Protein AF-A0A6N8ZBB5-F1 (afdb_monomer_lite)

Radius of gyration: 21.35 Å; chains: 1; bounding box: 37×51×63 Å

Secondary structure (DSSP, 8-state):
----------------------------------TT----HHHHHHHHHHT--HHHHHHHHHHHHHHHHHHHHHHHHSTTTEEEEEEE-SSS-EEEEEESS-HHHHHHHHHTTSTTTTTEEEEE-SS-HHHHHHHHHHHHHHHTTSSEEEEEEEETTTTEEEEEEEEE---

Foldseek 3Di:
DDDDDPPDDDDDDDDDDDDDDDDDDPPPVDDDDPVPDDQDPQLVVQCVVLVHDSSVSVVLVVVQVVLVVLQVCCCVPVQFFWLGWDFDSPPHTAIETETQDPFVVVSCVVPVVHPRNPRYDYHYAVGGNNVQVVVLVVVCVVCVPPQWDWDWDQDSVNSHIGTDDTDRPDD

pLDDT: mean 79.97, std 22.95, range [27.08, 98.56]

Sequence (171 aa):
MIRKNWMTIIGLLMLALLAVGMVALSSDSGATSDPGEEVTEDDRSYAADYGVSVAEAQRRLKLQDDAGDLSASLAADEAATFGGLWVQHEPDFRVVARFTEDGEATVRPHIEDGPLADIVEARTATVALSTLETDQRTAMNAVSGLDTRSESGINVFENRVERDGFLRLDK

Structure (mmCIF, N/CA/C/O backbone):
data_AF-A0A6N8ZBB5-F1
#
_entry.id   AF-A0A6N8ZBB5-F1
#
loop_
_atom_site.group_PDB
_atom_site.id
_atom_site.type_symbol
_atom_site.label_atom_id
_atom_site.label_alt_id
_atom_site.label_comp_id
_atom_site.label_asym_id
_atom_site.label_entity_id
_atom_site.label_seq_id
_atom_site.pdbx_PDB_ins_code
_atom_site.Cartn_x
_atom_site.Cartn_y
_atom_site.Cartn_z
_atom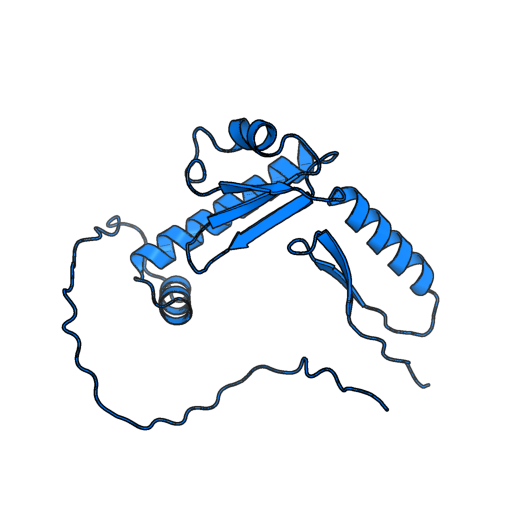_site.occupancy
_atom_site.B_iso_or_equiv
_atom_site.auth_seq_id
_atom_site.auth_comp_id
_atom_site.auth_asym_id
_atom_site.auth_atom_id
_atom_site.pdbx_PDB_model_num
ATOM 1 N N . MET A 1 1 ? -13.414 -36.274 11.376 1.00 35.44 1 MET A N 1
ATOM 2 C CA . MET A 1 1 ? -13.165 -36.548 9.945 1.00 35.44 1 MET A CA 1
ATOM 3 C C . MET A 1 1 ? -12.554 -35.281 9.364 1.00 35.44 1 MET A C 1
ATOM 5 O O . MET A 1 1 ? -13.264 -34.331 9.073 1.00 35.44 1 MET A O 1
ATOM 9 N N . ILE A 1 2 ? -11.225 -35.199 9.433 1.00 33.12 2 ILE A N 1
ATOM 10 C CA . ILE A 1 2 ? -10.446 -33.957 9.350 1.00 33.12 2 ILE A CA 1
ATOM 11 C C . ILE A 1 2 ? -9.974 -33.792 7.905 1.00 33.12 2 ILE A C 1
ATOM 13 O O . ILE A 1 2 ? -9.210 -34.620 7.411 1.00 33.12 2 ILE A O 1
ATOM 17 N N . ARG A 1 3 ? -10.456 -32.746 7.226 1.00 34.69 3 ARG A N 1
ATOM 18 C CA . ARG A 1 3 ? -9.882 -32.280 5.961 1.00 34.69 3 ARG A CA 1
ATOM 19 C C . ARG A 1 3 ? -8.586 -31.545 6.289 1.00 34.69 3 ARG A C 1
ATOM 21 O O . ARG A 1 3 ? -8.576 -30.609 7.079 1.00 34.69 3 ARG A O 1
ATOM 28 N N . LYS A 1 4 ? -7.496 -32.079 5.750 1.00 41.69 4 LYS A N 1
ATOM 29 C CA . LYS A 1 4 ? -6.113 -31.706 6.021 1.00 41.69 4 LYS A CA 1
ATOM 30 C C . LYS A 1 4 ? -5.738 -30.566 5.070 1.00 41.69 4 LYS A C 1
ATOM 32 O O . LYS A 1 4 ? -5.695 -30.788 3.864 1.00 41.69 4 LYS A O 1
ATOM 37 N N . ASN A 1 5 ? -5.514 -29.371 5.619 1.00 35.41 5 ASN A N 1
ATOM 38 C CA . ASN A 1 5 ? -4.834 -28.272 4.935 1.00 35.41 5 ASN A CA 1
ATOM 39 C C . ASN A 1 5 ? -3.471 -28.760 4.439 1.00 35.41 5 ASN A C 1
ATOM 41 O O . ASN A 1 5 ? -2.682 -29.284 5.228 1.00 35.41 5 ASN A O 1
ATOM 45 N N . TRP A 1 6 ? -3.189 -28.541 3.160 1.00 31.27 6 TRP A N 1
ATOM 46 C CA . TRP A 1 6 ? -1.844 -28.583 2.602 1.00 31.27 6 TRP A CA 1
ATOM 47 C C . TRP A 1 6 ? -1.447 -27.162 2.232 1.00 31.27 6 TRP A C 1
ATOM 49 O O . TRP A 1 6 ? -1.580 -26.727 1.097 1.00 31.27 6 TRP A O 1
ATOM 59 N N . MET A 1 7 ? -0.980 -26.442 3.245 1.00 32.91 7 MET A N 1
ATOM 60 C CA . MET A 1 7 ? 0.031 -25.416 3.069 1.00 32.91 7 MET A CA 1
ATOM 61 C C . MET A 1 7 ? 1.333 -26.092 3.487 1.00 32.91 7 MET A C 1
ATOM 63 O O . MET A 1 7 ? 1.504 -26.441 4.654 1.00 32.91 7 MET A O 1
ATOM 67 N N . THR A 1 8 ? 2.179 -26.446 2.525 1.00 40.59 8 THR A N 1
ATOM 68 C CA . THR A 1 8 ? 3.576 -26.823 2.765 1.00 40.59 8 THR A CA 1
ATOM 69 C C . THR A 1 8 ? 4.331 -26.817 1.431 1.00 40.59 8 THR A C 1
ATOM 71 O O . THR A 1 8 ? 4.072 -27.642 0.565 1.00 40.59 8 THR A O 1
ATOM 74 N N . ILE A 1 9 ? 5.312 -25.913 1.351 1.00 38.78 9 ILE A N 1
ATOM 75 C CA . ILE A 1 9 ? 6.675 -26.188 0.865 1.00 38.78 9 ILE A CA 1
ATOM 76 C C . ILE A 1 9 ? 6.896 -26.151 -0.661 1.00 38.78 9 ILE A C 1
ATOM 78 O O . ILE A 1 9 ? 6.677 -27.114 -1.383 1.00 38.78 9 ILE A O 1
ATOM 82 N N . ILE A 1 10 ? 7.401 -24.994 -1.107 1.00 43.41 10 ILE A N 1
ATOM 83 C CA . ILE A 1 10 ? 8.705 -24.790 -1.775 1.00 43.41 10 ILE A CA 1
ATOM 84 C C . ILE A 1 10 ? 9.312 -26.022 -2.473 1.00 43.41 10 ILE A C 1
ATOM 86 O O . ILE A 1 10 ? 9.691 -26.990 -1.820 1.00 43.41 10 ILE A O 1
ATOM 90 N N . GLY A 1 11 ? 9.616 -25.873 -3.765 1.00 27.08 11 GLY A N 1
ATOM 91 C CA . GLY A 1 11 ? 10.752 -26.556 -4.390 1.00 27.08 11 GLY A CA 1
ATOM 92 C C . GLY A 1 11 ? 10.406 -27.451 -5.577 1.00 27.08 11 GLY A C 1
ATOM 93 O O . GLY A 1 11 ? 10.005 -28.593 -5.402 1.00 27.08 11 GLY A O 1
ATOM 94 N N . LEU A 1 12 ? 10.664 -26.919 -6.776 1.00 37.25 12 LEU A N 1
ATOM 95 C CA . LEU A 1 12 ? 11.247 -27.611 -7.933 1.00 37.25 12 LEU A CA 1
ATOM 96 C C . LEU A 1 12 ? 10.769 -29.046 -8.242 1.00 37.25 12 LEU A C 1
ATOM 98 O O . LEU A 1 12 ? 11.225 -30.019 -7.644 1.00 37.25 12 LEU A O 1
ATOM 102 N N . LEU A 1 13 ? 10.038 -29.197 -9.350 1.00 33.78 13 LEU A N 1
ATOM 103 C CA . LEU A 1 13 ? 10.176 -30.389 -10.187 1.00 33.78 13 LEU A CA 1
ATOM 104 C C . LEU A 1 13 ? 10.063 -30.020 -11.672 1.00 33.78 13 LEU A C 1
ATOM 106 O O . LEU A 1 13 ? 8.987 -29.712 -12.178 1.00 33.78 13 LEU A O 1
ATOM 110 N N . MET A 1 14 ? 11.196 -30.082 -12.375 1.00 38.31 14 MET A N 1
ATOM 111 C CA . MET A 1 14 ? 11.211 -30.278 -13.822 1.00 38.31 14 MET A CA 1
ATOM 112 C C . MET A 1 14 ? 10.519 -31.603 -14.161 1.00 38.31 14 MET A C 1
ATOM 114 O O . MET A 1 14 ? 10.898 -32.639 -13.616 1.00 38.31 14 MET A O 1
ATOM 118 N N . LEU A 1 15 ? 9.639 -31.602 -15.164 1.00 37.22 15 LEU A N 1
ATOM 119 C CA . LEU A 1 15 ? 9.718 -32.600 -16.232 1.00 37.22 15 LEU A CA 1
ATOM 120 C C . LEU A 1 15 ? 9.060 -32.073 -17.514 1.00 37.22 15 LEU A C 1
ATOM 122 O O . LEU A 1 15 ? 7.879 -31.738 -17.546 1.00 37.22 15 LEU A O 1
ATOM 126 N N . ALA A 1 16 ? 9.867 -32.005 -18.567 1.00 39.94 16 ALA A N 1
ATOM 127 C CA . ALA A 1 16 ? 9.496 -31.638 -19.924 1.00 39.94 16 ALA A CA 1
ATOM 128 C C . ALA A 1 16 ? 8.730 -32.757 -20.649 1.00 39.94 16 ALA A C 1
ATOM 130 O O . ALA A 1 16 ? 9.070 -33.921 -20.468 1.00 39.94 16 ALA A O 1
ATOM 131 N N . LEU A 1 17 ? 7.795 -32.385 -21.535 1.00 35.97 17 LEU A N 1
ATOM 132 C CA . LEU A 1 17 ? 7.482 -33.031 -22.831 1.00 35.97 17 LEU A CA 1
ATOM 133 C C . LEU A 1 17 ? 6.384 -32.192 -23.537 1.00 35.97 17 LEU A C 1
ATOM 135 O O . LEU A 1 17 ? 5.243 -32.165 -23.098 1.00 35.97 17 LEU A O 1
ATOM 139 N N . LEU A 1 18 ? 6.753 -31.283 -24.453 1.00 38.88 18 LEU A N 1
ATOM 140 C CA . LEU A 1 18 ? 6.737 -31.454 -25.924 1.00 38.88 18 LEU A CA 1
ATOM 141 C C . LEU A 1 18 ? 5.338 -31.745 -26.521 1.00 38.88 18 LEU A C 1
ATOM 143 O O . LEU A 1 18 ? 4.906 -32.891 -26.527 1.00 38.88 18 LEU A O 1
ATOM 147 N N . ALA A 1 19 ? 4.687 -30.758 -27.157 1.00 40.31 19 ALA A N 1
ATOM 148 C CA . ALA A 1 19 ? 4.872 -30.437 -28.585 1.00 40.31 19 ALA A CA 1
ATOM 149 C C . ALA A 1 19 ? 3.651 -29.717 -29.231 1.00 40.31 19 ALA A C 1
ATOM 151 O O . ALA A 1 19 ? 2.516 -30.165 -29.134 1.00 40.31 19 ALA A O 1
ATOM 152 N N . VAL A 1 20 ? 3.987 -28.682 -30.014 1.00 46.25 20 VAL A N 1
ATOM 153 C CA . VAL A 1 20 ? 3.307 -28.097 -31.194 1.00 46.25 20 VAL A CA 1
ATOM 154 C C . VAL A 1 20 ? 2.075 -27.200 -31.001 1.00 46.25 20 VAL A C 1
ATOM 156 O O . VAL A 1 20 ? 0.957 -27.645 -30.777 1.00 46.25 20 VAL A O 1
ATOM 159 N N . GLY A 1 21 ? 2.294 -25.916 -31.298 1.00 37.22 21 GLY A N 1
ATOM 160 C CA . GLY A 1 21 ? 1.268 -24.923 -31.608 1.00 37.22 21 GLY A CA 1
ATOM 161 C C . GLY A 1 21 ? 1.907 -23.574 -31.932 1.00 37.22 21 GLY A C 1
ATOM 162 O O . GLY A 1 21 ? 1.816 -22.642 -31.147 1.00 37.22 21 GLY A O 1
ATOM 163 N N . MET A 1 22 ? 2.632 -23.500 -33.050 1.00 51.62 22 MET A N 1
ATOM 164 C CA . MET A 1 22 ? 3.304 -22.295 -33.545 1.00 51.62 22 MET A CA 1
ATOM 165 C C . MET A 1 22 ? 2.267 -21.205 -33.865 1.00 51.62 22 MET A C 1
ATOM 167 O O . MET A 1 22 ? 1.591 -21.278 -34.888 1.00 51.62 22 MET A O 1
ATOM 171 N N . VAL A 1 23 ? 2.152 -20.193 -33.004 1.00 44.94 23 VAL A N 1
ATOM 172 C CA . VAL A 1 23 ? 1.546 -18.901 -33.349 1.00 44.94 23 VAL A CA 1
ATOM 173 C C . VAL A 1 23 ? 2.683 -17.896 -33.444 1.00 44.94 23 VAL A C 1
ATOM 175 O O . VAL A 1 23 ? 3.502 -17.778 -32.537 1.00 44.94 23 VAL A O 1
ATOM 178 N N . ALA A 1 24 ? 2.774 -17.251 -34.603 1.00 41.62 24 ALA A N 1
ATOM 179 C CA . ALA A 1 24 ? 3.805 -16.285 -34.934 1.00 41.62 24 ALA A CA 1
ATOM 180 C C . ALA A 1 24 ? 3.856 -15.167 -33.882 1.00 41.62 24 ALA A C 1
ATOM 182 O O . ALA A 1 24 ? 2.887 -14.429 -33.711 1.00 41.62 24 ALA A O 1
ATOM 183 N N . LEU A 1 25 ? 4.995 -15.039 -33.198 1.00 39.94 25 LEU A N 1
ATOM 184 C CA . LEU A 1 25 ? 5.308 -13.840 -32.436 1.00 39.94 25 LEU A CA 1
ATOM 185 C C . LEU A 1 25 ? 5.566 -12.716 -33.441 1.00 39.94 25 LEU A C 1
ATOM 187 O O . LEU A 1 25 ? 6.591 -12.701 -34.122 1.00 39.94 25 LEU A O 1
ATOM 191 N N . SER A 1 26 ? 4.646 -11.761 -33.507 1.00 44.22 26 SER A N 1
ATOM 192 C CA . SER A 1 26 ? 5.006 -10.401 -33.885 1.00 44.22 26 SER A CA 1
ATOM 193 C C . SER A 1 26 ? 5.861 -9.852 -32.747 1.00 44.22 26 SER A C 1
ATOM 195 O O . SER A 1 26 ? 5.340 -9.434 -31.716 1.00 44.22 26 SER A O 1
ATOM 197 N N . SER A 1 27 ? 7.181 -9.930 -32.896 1.00 41.88 27 SER A N 1
ATOM 198 C CA . SER A 1 27 ? 8.112 -9.190 -32.051 1.00 41.88 27 SER A CA 1
ATOM 199 C C . SER A 1 27 ? 7.938 -7.704 -32.347 1.00 41.88 27 SER A C 1
ATOM 201 O O . SER A 1 27 ? 8.578 -7.168 -33.248 1.00 41.88 27 SER A O 1
ATOM 203 N N . ASP A 1 28 ? 7.055 -7.042 -31.603 1.00 43.69 28 ASP A N 1
ATOM 204 C CA . ASP A 1 28 ? 7.088 -5.588 -31.479 1.00 43.69 28 ASP A CA 1
ATOM 205 C C . ASP A 1 28 ? 8.241 -5.232 -30.532 1.00 43.69 28 ASP A C 1
ATOM 207 O O . ASP A 1 28 ? 8.096 -5.064 -29.322 1.00 43.69 28 ASP A O 1
ATOM 211 N N . SER A 1 29 ? 9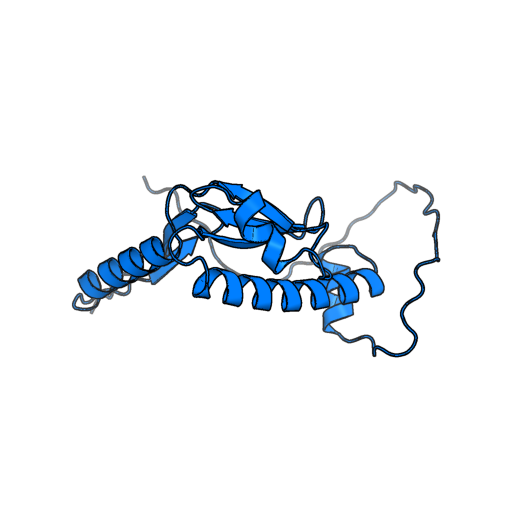.456 -5.263 -31.081 1.00 51.19 29 SER A N 1
ATOM 212 C CA . SER A 1 29 ? 10.662 -4.780 -30.416 1.00 51.19 29 SER A CA 1
ATOM 213 C C . SER A 1 29 ? 10.668 -3.257 -30.480 1.00 51.19 29 SER A C 1
ATOM 215 O O . SER A 1 29 ? 11.271 -2.668 -31.374 1.00 51.19 29 SER A O 1
ATOM 217 N N . GLY A 1 30 ? 9.967 -2.630 -29.537 1.00 45.09 30 GLY A N 1
ATOM 218 C CA . GLY A 1 30 ? 9.803 -1.180 -29.502 1.00 45.09 30 GLY A CA 1
ATOM 219 C C . GLY A 1 30 ? 9.539 -0.593 -28.117 1.00 45.09 30 GLY A C 1
ATOM 220 O O . GLY A 1 30 ? 8.875 0.430 -28.031 1.00 45.09 30 GLY A O 1
ATOM 221 N N . ALA A 1 31 ? 10.040 -1.198 -27.037 1.00 47.50 31 ALA A N 1
ATOM 222 C CA . ALA A 1 31 ? 10.100 -0.531 -25.735 1.00 47.50 31 ALA A CA 1
ATOM 223 C C . ALA A 1 31 ? 11.541 -0.075 -25.495 1.00 47.50 31 ALA A C 1
ATOM 225 O O . ALA A 1 31 ? 12.428 -0.877 -25.208 1.00 47.50 31 ALA A O 1
ATOM 226 N N . THR A 1 32 ? 11.786 1.217 -25.694 1.00 40.22 32 THR A N 1
ATOM 227 C CA . THR A 1 32 ? 13.043 1.880 -25.355 1.00 40.22 32 THR A CA 1
ATOM 228 C C . THR A 1 32 ? 13.238 1.823 -23.843 1.00 40.22 32 THR A C 1
ATOM 230 O O . THR A 1 32 ? 12.621 2.600 -23.117 1.00 40.22 32 THR A O 1
ATOM 233 N N . SER A 1 33 ? 14.072 0.898 -23.370 1.00 51.62 33 SER A N 1
ATOM 234 C CA . SER A 1 33 ? 14.682 0.992 -22.043 1.00 51.62 33 SER A CA 1
ATOM 235 C C . SER A 1 33 ? 15.402 2.337 -21.937 1.00 51.62 33 SER A C 1
ATOM 237 O O . SER A 1 33 ? 16.130 2.716 -22.861 1.00 51.62 33 SER A O 1
ATOM 239 N N . ASP A 1 34 ? 15.185 3.067 -20.845 1.00 52.62 34 ASP A N 1
ATOM 240 C CA . ASP A 1 34 ? 15.974 4.257 -20.539 1.00 52.62 34 ASP A CA 1
ATOM 241 C C . ASP A 1 34 ? 17.464 3.842 -20.487 1.00 52.62 34 ASP A C 1
ATOM 243 O O . ASP A 1 34 ? 17.779 2.879 -19.781 1.00 52.62 34 ASP A O 1
ATOM 247 N N . PRO A 1 35 ? 18.394 4.455 -21.250 1.00 44.25 35 PRO A N 1
ATOM 248 C CA . PRO A 1 35 ? 19.748 3.921 -21.448 1.00 44.25 35 PRO A CA 1
ATOM 249 C C . PRO A 1 35 ? 20.691 4.007 -20.226 1.00 44.25 35 PRO A C 1
ATOM 251 O O . PRO A 1 35 ? 21.906 4.100 -20.411 1.00 44.25 35 PRO A O 1
ATOM 254 N N . GLY A 1 36 ? 20.173 4.008 -18.994 1.00 55.75 36 GLY A N 1
ATOM 255 C CA . GLY A 1 36 ? 20.943 4.252 -17.770 1.00 55.75 36 GLY A CA 1
ATOM 256 C C . GLY A 1 36 ? 20.723 3.282 -16.607 1.00 55.75 36 GLY A C 1
ATOM 257 O O . GLY A 1 36 ? 21.534 3.305 -15.684 1.00 55.75 36 GLY A O 1
ATOM 258 N N . GLU A 1 37 ? 19.691 2.434 -16.624 1.00 67.19 37 GLU A N 1
ATOM 259 C CA . GLU A 1 37 ? 19.403 1.520 -15.507 1.00 67.19 37 GLU A CA 1
ATOM 260 C C . GLU A 1 37 ? 19.991 0.126 -15.773 1.00 67.19 37 GLU A C 1
ATOM 262 O O . GLU A 1 37 ? 19.676 -0.534 -16.768 1.00 67.19 37 GLU A O 1
ATOM 267 N N . GLU A 1 38 ? 20.913 -0.308 -14.910 1.00 87.75 38 GLU A N 1
ATOM 268 C CA . GLU A 1 38 ? 21.566 -1.611 -15.027 1.00 87.75 38 GLU A CA 1
ATOM 269 C C . GLU A 1 38 ? 20.542 -2.729 -14.805 1.00 87.75 38 GLU A C 1
ATOM 271 O O . GLU A 1 38 ? 19.882 -2.778 -13.773 1.00 87.75 38 GLU A O 1
ATOM 276 N N . VAL A 1 39 ? 20.424 -3.645 -15.772 1.00 90.62 39 VAL A N 1
ATOM 277 C CA . VAL A 1 39 ? 19.550 -4.818 -15.645 1.00 90.62 39 VAL A CA 1
ATOM 278 C C . VAL A 1 39 ? 20.074 -5.732 -14.542 1.00 90.62 39 VAL A C 1
ATOM 280 O O . VAL A 1 39 ? 21.129 -6.362 -14.691 1.00 90.62 39 VAL A O 1
ATOM 283 N N . THR A 1 40 ? 19.292 -5.854 -13.479 1.00 94.31 40 THR A N 1
ATOM 284 C CA . THR A 1 40 ? 19.593 -6.678 -12.310 1.00 94.31 40 THR A CA 1
ATOM 285 C C . THR A 1 40 ? 19.122 -8.125 -12.497 1.00 94.31 40 THR A C 1
ATOM 287 O O . THR A 1 40 ? 18.461 -8.479 -13.478 1.00 94.31 40 THR A O 1
ATOM 290 N N . GLU A 1 41 ? 19.491 -9.003 -11.562 1.00 95.38 41 GLU A N 1
ATOM 291 C CA . GLU A 1 41 ? 18.950 -10.368 -11.529 1.00 95.38 41 GLU A CA 1
ATOM 292 C C . GLU A 1 41 ? 17.483 -10.400 -11.074 1.00 95.38 41 GLU A C 1
ATOM 294 O O . GLU A 1 41 ? 16.719 -11.253 -11.534 1.00 95.38 41 GLU A O 1
ATOM 299 N N . ASP A 1 42 ? 17.072 -9.439 -10.245 1.00 93.06 42 ASP A N 1
ATOM 300 C CA . ASP A 1 42 ? 15.687 -9.296 -9.793 1.00 93.06 42 ASP A CA 1
ATOM 301 C C . ASP A 1 42 ? 14.773 -8.946 -10.975 1.00 93.06 42 ASP A C 1
ATOM 303 O O . ASP A 1 42 ? 13.721 -9.564 -11.140 1.00 93.06 42 ASP A O 1
ATOM 307 N N . ASP A 1 43 ? 15.226 -8.067 -11.879 1.00 95.81 43 ASP A N 1
ATOM 308 C CA . ASP A 1 43 ? 14.494 -7.724 -13.106 1.00 95.81 43 ASP A CA 1
ATOM 309 C C . ASP A 1 43 ? 14.238 -8.961 -13.977 1.00 95.81 43 ASP A C 1
ATOM 311 O O . ASP A 1 43 ? 13.140 -9.162 -14.501 1.00 95.81 43 ASP A O 1
ATOM 315 N N . ARG A 1 44 ? 15.258 -9.816 -14.143 1.00 96.56 44 ARG A N 1
ATOM 316 C CA . ARG A 1 44 ? 15.157 -11.038 -14.957 1.00 96.56 44 ARG A CA 1
ATOM 317 C C . ARG A 1 44 ? 14.269 -12.082 -14.301 1.00 96.56 44 ARG A C 1
ATOM 319 O O . ARG A 1 44 ? 13.480 -12.717 -15.000 1.00 96.56 44 ARG A O 1
ATOM 326 N N . SER A 1 45 ? 14.403 -12.252 -12.989 1.00 97.44 45 SER A N 1
ATOM 327 C CA . SER A 1 45 ? 13.601 -13.200 -12.213 1.00 97.44 45 SER A CA 1
ATOM 328 C C . SER A 1 45 ? 12.129 -12.809 -12.267 1.00 97.44 45 SER A C 1
ATOM 330 O O . SER A 1 45 ? 11.291 -13.614 -12.660 1.00 97.44 45 SER A O 1
ATOM 332 N N . TYR A 1 46 ? 11.827 -11.535 -12.020 1.00 96.06 46 TYR A N 1
ATOM 333 C CA . TYR A 1 46 ? 10.473 -11.006 -12.114 1.00 96.06 46 TYR A CA 1
ATOM 334 C C . TYR A 1 46 ? 9.897 -11.147 -13.530 1.00 96.06 46 TYR A C 1
ATOM 336 O O . TYR A 1 46 ? 8.756 -11.580 -13.706 1.00 96.06 46 TYR A O 1
ATOM 344 N N . ALA A 1 47 ? 10.681 -10.804 -14.558 1.00 97.44 47 ALA A N 1
ATOM 345 C CA . ALA A 1 47 ? 10.273 -10.960 -15.952 1.00 97.44 47 ALA A CA 1
ATOM 346 C C . ALA A 1 47 ? 9.910 -12.414 -16.286 1.00 97.44 47 ALA A C 1
ATOM 348 O O . ALA A 1 47 ? 8.906 -12.660 -16.955 1.00 97.44 47 ALA A O 1
ATOM 349 N N . ALA A 1 48 ? 10.701 -13.373 -15.798 1.00 97.25 48 ALA A N 1
ATOM 350 C CA . ALA A 1 48 ? 10.448 -14.794 -15.988 1.00 97.25 48 ALA A CA 1
ATOM 351 C C . ALA A 1 48 ? 9.200 -15.271 -15.228 1.00 97.25 48 ALA A C 1
ATOM 353 O O . ALA A 1 48 ? 8.377 -15.972 -15.816 1.00 97.25 48 ALA A O 1
ATOM 354 N N . ASP A 1 49 ? 9.041 -14.863 -13.967 1.00 96.56 49 ASP A N 1
ATOM 355 C CA . ASP A 1 49 ? 7.934 -15.287 -13.102 1.00 96.56 49 ASP A CA 1
ATOM 356 C C . ASP A 1 49 ? 6.572 -14.816 -13.629 1.00 96.56 49 ASP A C 1
ATOM 358 O O . ASP A 1 49 ? 5.605 -15.577 -13.614 1.00 96.56 49 ASP A O 1
ATOM 362 N N . TYR A 1 50 ? 6.505 -13.585 -14.144 1.00 95.12 50 TYR A N 1
ATOM 363 C CA . TYR A 1 50 ? 5.265 -12.975 -14.639 1.00 95.12 50 TYR A CA 1
ATOM 364 C C . TYR A 1 50 ? 5.135 -12.976 -16.168 1.00 95.12 50 TYR A C 1
ATOM 366 O O . TYR A 1 50 ? 4.170 -12.431 -16.706 1.00 95.12 50 TYR A O 1
ATOM 374 N N . GLY A 1 51 ? 6.097 -13.560 -16.890 1.00 95.81 51 GLY A N 1
ATOM 375 C CA . GLY A 1 51 ? 6.073 -13.641 -18.352 1.00 95.81 51 GLY A CA 1
ATOM 376 C C . GLY A 1 51 ? 6.073 -12.279 -19.060 1.00 95.81 51 GLY A C 1
ATOM 377 O O . GLY A 1 51 ? 5.460 -12.140 -20.120 1.00 95.81 51 GLY A O 1
ATOM 378 N N . VAL A 1 52 ? 6.738 -11.273 -18.485 1.00 96.38 52 VAL A N 1
ATOM 379 C CA . VAL A 1 52 ? 6.838 -9.907 -19.033 1.00 96.38 52 VAL A CA 1
ATOM 380 C C . VAL A 1 52 ? 8.236 -9.619 -19.588 1.00 96.38 52 VAL A C 1
ATOM 382 O O . VAL A 1 52 ? 9.163 -10.410 -19.436 1.00 96.38 52 VAL A O 1
ATOM 385 N N . SER A 1 53 ? 8.414 -8.485 -20.268 1.00 96.81 53 SER A N 1
ATOM 386 C CA . SER A 1 53 ? 9.751 -8.046 -20.684 1.00 96.81 53 SER A CA 1
ATOM 387 C C . SER A 1 53 ? 10.565 -7.552 -19.480 1.00 96.81 53 SER A C 1
ATOM 389 O O . SER A 1 53 ? 10.002 -7.090 -18.493 1.00 96.81 53 SER A O 1
ATOM 391 N N . VAL A 1 54 ? 11.899 -7.583 -19.576 1.00 96.50 54 VAL A N 1
ATOM 392 C CA . VAL A 1 54 ? 12.795 -7.030 -18.537 1.00 96.50 54 VAL A CA 1
ATOM 393 C C . VAL A 1 54 ? 12.517 -5.543 -18.282 1.00 96.50 54 VAL A C 1
ATOM 395 O O . VAL A 1 54 ? 12.503 -5.110 -17.138 1.00 96.50 54 VAL A O 1
ATOM 398 N N . ALA A 1 55 ? 12.224 -4.769 -19.332 1.00 95.50 55 ALA A N 1
ATOM 399 C CA . ALA A 1 55 ? 11.866 -3.358 -19.189 1.00 95.50 55 ALA A CA 1
ATOM 400 C C . ALA A 1 55 ? 10.541 -3.166 -18.424 1.00 95.50 55 ALA A C 1
ATOM 402 O O . ALA A 1 55 ? 10.421 -2.263 -17.600 1.00 95.50 55 ALA A O 1
ATOM 403 N N . GLU A 1 56 ? 9.545 -4.027 -18.662 1.00 96.00 56 GLU A N 1
ATOM 404 C CA . GLU A 1 56 ? 8.292 -3.995 -17.901 1.00 96.00 56 GLU A CA 1
ATOM 405 C C . GLU A 1 56 ? 8.495 -4.471 -16.457 1.00 96.00 56 GLU A C 1
ATOM 407 O O . GLU A 1 56 ? 7.864 -3.937 -15.548 1.00 96.00 56 GLU A O 1
ATOM 412 N N . ALA A 1 57 ? 9.396 -5.427 -16.221 1.00 96.50 57 ALA A N 1
ATOM 413 C CA . ALA A 1 57 ? 9.782 -5.830 -14.874 1.00 96.50 57 ALA A CA 1
ATOM 414 C C . ALA A 1 57 ? 10.392 -4.658 -14.092 1.00 96.50 57 ALA A C 1
ATOM 416 O O . ALA A 1 57 ? 9.892 -4.344 -13.015 1.00 96.50 57 ALA A O 1
ATOM 417 N N . GLN A 1 58 ? 11.368 -3.946 -14.667 1.00 95.81 58 GLN A N 1
ATOM 418 C CA . GLN A 1 58 ? 11.958 -2.739 -14.067 1.00 95.81 58 GLN A CA 1
ATOM 419 C C . GLN A 1 58 ? 10.889 -1.693 -13.734 1.00 95.81 58 GLN A C 1
ATOM 421 O O . GLN A 1 58 ? 10.801 -1.214 -12.602 1.00 95.81 58 GLN A O 1
ATOM 426 N N . ARG A 1 59 ? 9.999 -1.402 -14.694 1.00 95.81 59 ARG A N 1
ATOM 427 C CA . ARG A 1 59 ? 8.874 -0.484 -14.481 1.00 95.81 59 ARG A CA 1
ATOM 428 C C . ARG A 1 59 ? 7.995 -0.927 -13.307 1.00 95.81 59 ARG A C 1
ATOM 430 O O . ARG A 1 59 ? 7.674 -0.112 -12.447 1.00 95.81 59 ARG A O 1
ATOM 437 N N . ARG A 1 60 ? 7.581 -2.196 -13.261 1.00 97.00 60 ARG A N 1
ATOM 438 C CA . ARG A 1 60 ? 6.704 -2.729 -12.203 1.00 97.00 60 ARG A CA 1
ATOM 439 C C . ARG A 1 60 ? 7.387 -2.817 -10.844 1.00 97.00 60 ARG A C 1
ATOM 441 O O . ARG A 1 60 ? 6.697 -2.705 -9.836 1.00 97.00 60 ARG A O 1
ATOM 448 N N . LEU A 1 61 ? 8.693 -3.061 -10.796 1.00 95.50 61 LEU A N 1
ATOM 449 C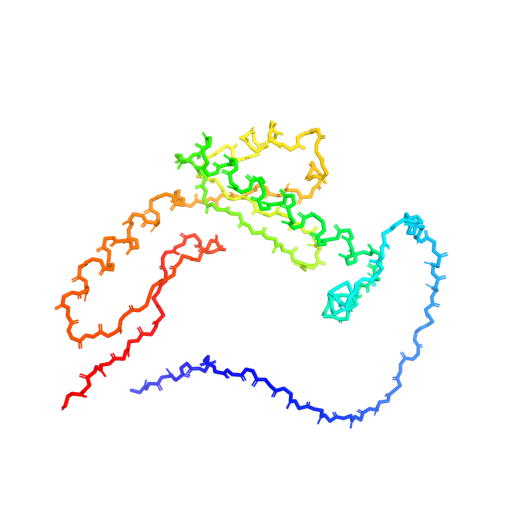 CA . LEU A 1 61 ? 9.472 -3.072 -9.556 1.00 95.50 61 LEU A CA 1
ATOM 450 C C . LEU A 1 61 ? 9.542 -1.665 -8.963 1.00 95.50 61 LEU A C 1
ATOM 452 O O . LEU A 1 61 ? 9.158 -1.482 -7.814 1.00 95.50 61 LEU A O 1
ATOM 456 N N . LYS A 1 62 ? 9.848 -0.653 -9.777 1.00 95.81 62 LYS A N 1
ATOM 457 C CA . LYS A 1 62 ? 9.803 0.744 -9.331 1.00 95.81 62 LYS A CA 1
ATOM 458 C C . LYS A 1 62 ? 8.418 1.162 -8.820 1.00 95.81 62 LYS A C 1
ATOM 460 O O . LYS A 1 62 ? 8.299 1.777 -7.769 1.00 95.81 62 LYS A O 1
ATOM 465 N N . LEU A 1 63 ? 7.354 0.772 -9.526 1.00 97.12 63 LEU A N 1
ATOM 466 C CA . LEU A 1 63 ? 5.980 1.064 -9.096 1.00 97.12 63 LEU A CA 1
ATOM 467 C C . LEU A 1 63 ? 5.586 0.342 -7.796 1.00 97.12 63 LEU A C 1
ATOM 469 O O . LEU A 1 63 ? 4.675 0.798 -7.110 1.00 97.12 63 LEU A O 1
ATOM 473 N N . GLN A 1 64 ? 6.225 -0.785 -7.458 1.00 96.19 64 GLN A N 1
ATOM 474 C CA . GLN A 1 64 ? 6.021 -1.447 -6.165 1.00 96.19 64 GLN A CA 1
ATOM 475 C C . GLN A 1 64 ? 6.628 -0.633 -5.022 1.00 96.19 64 GLN A C 1
ATOM 477 O O . GLN A 1 64 ? 5.986 -0.522 -3.978 1.00 96.19 64 GLN A O 1
ATOM 482 N N . ASP A 1 65 ? 7.800 -0.031 -5.232 1.00 94.81 65 ASP A N 1
ATOM 483 C CA . ASP A 1 65 ? 8.411 0.875 -4.255 1.00 94.81 65 ASP A CA 1
ATOM 484 C C . ASP A 1 65 ? 7.514 2.102 -4.029 1.00 94.81 65 ASP A C 1
ATOM 486 O O . ASP A 1 65 ? 7.129 2.384 -2.892 1.00 94.81 65 ASP A O 1
ATOM 490 N N . ASP A 1 66 ? 7.059 2.744 -5.115 1.00 96.81 66 ASP A N 1
ATOM 491 C CA . ASP A 1 66 ? 6.117 3.872 -5.052 1.00 96.81 66 ASP A CA 1
ATOM 492 C C . ASP A 1 66 ? 4.809 3.484 -4.323 1.00 96.81 66 ASP A C 1
ATOM 494 O O . ASP A 1 66 ? 4.241 4.266 -3.556 1.00 96.81 66 ASP A O 1
ATOM 498 N N . ALA A 1 67 ? 4.307 2.261 -4.540 1.00 97.62 67 ALA A N 1
ATOM 499 C CA . ALA A 1 67 ? 3.113 1.753 -3.863 1.00 97.62 67 ALA A CA 1
ATOM 500 C C . ALA A 1 67 ? 3.338 1.528 -2.356 1.00 97.62 67 ALA A C 1
ATOM 502 O O . ALA A 1 67 ? 2.407 1.702 -1.564 1.00 97.62 67 ALA A O 1
ATOM 503 N N . GLY A 1 68 ? 4.558 1.161 -1.955 1.00 96.75 68 GLY A N 1
ATOM 504 C CA . GLY A 1 68 ? 4.965 1.073 -0.555 1.00 96.75 68 GLY A CA 1
ATOM 505 C C . GLY A 1 68 ? 4.903 2.432 0.141 1.00 96.75 68 GLY A C 1
ATOM 506 O O . GLY A 1 68 ? 4.287 2.550 1.204 1.00 96.75 68 GLY A O 1
ATOM 507 N N . ASP A 1 69 ? 5.449 3.466 -0.498 1.00 97.38 69 ASP A N 1
ATOM 508 C CA . ASP A 1 69 ? 5.408 4.843 0.009 1.00 97.38 69 ASP A CA 1
ATOM 509 C C . ASP A 1 69 ? 3.969 5.374 0.102 1.00 97.38 69 ASP A C 1
ATOM 511 O O . ASP A 1 69 ? 3.574 5.939 1.128 1.00 97.38 69 ASP A O 1
ATOM 515 N N . LEU A 1 70 ? 3.142 5.112 -0.919 1.00 98.00 70 LEU A N 1
ATOM 516 C CA . LEU A 1 70 ? 1.714 5.437 -0.888 1.00 98.00 70 LEU A CA 1
ATOM 517 C C . LEU A 1 70 ? 1.004 4.744 0.284 1.00 98.00 70 LEU A C 1
ATOM 519 O O . LEU A 1 70 ? 0.234 5.381 1.003 1.00 98.00 70 LEU A O 1
ATOM 523 N N . SER A 1 71 ? 1.266 3.452 0.506 1.00 97.88 71 SER A N 1
ATOM 524 C CA . SER A 1 71 ? 0.673 2.718 1.628 1.00 97.88 71 SER A CA 1
ATOM 525 C C . SER A 1 71 ? 1.053 3.327 2.976 1.00 97.88 71 SER A C 1
ATOM 527 O O . SER A 1 71 ? 0.215 3.360 3.877 1.00 97.88 71 SER A O 1
ATOM 529 N N . ALA A 1 72 ? 2.296 3.787 3.133 1.00 97.12 72 ALA A N 1
ATOM 530 C CA . ALA A 1 72 ? 2.757 4.418 4.364 1.00 97.12 72 ALA A CA 1
ATOM 531 C C . ALA A 1 72 ? 2.078 5.778 4.599 1.00 97.12 72 ALA A C 1
ATOM 533 O O . ALA A 1 72 ? 1.625 6.038 5.715 1.00 97.12 72 ALA A O 1
ATOM 534 N N . SER A 1 73 ? 1.953 6.612 3.559 1.00 97.75 73 SER A N 1
ATOM 535 C CA . SER A 1 73 ? 1.232 7.892 3.638 1.00 97.75 73 SER A CA 1
ATOM 536 C C . SER A 1 73 ? -0.240 7.687 3.990 1.00 97.75 73 SER A C 1
ATOM 538 O O . SER A 1 73 ? -0.708 8.255 4.971 1.00 97.75 73 SER A O 1
ATOM 540 N N . LEU A 1 74 ? -0.957 6.809 3.281 1.00 98.06 74 LEU A N 1
ATOM 541 C CA . LEU A 1 74 ? -2.377 6.552 3.554 1.00 98.06 74 LEU A CA 1
ATOM 542 C C . LEU A 1 74 ? -2.606 5.978 4.959 1.00 98.06 74 LEU A C 1
ATOM 544 O O . LEU A 1 74 ? -3.581 6.326 5.621 1.00 98.06 74 LEU A O 1
ATOM 548 N N . 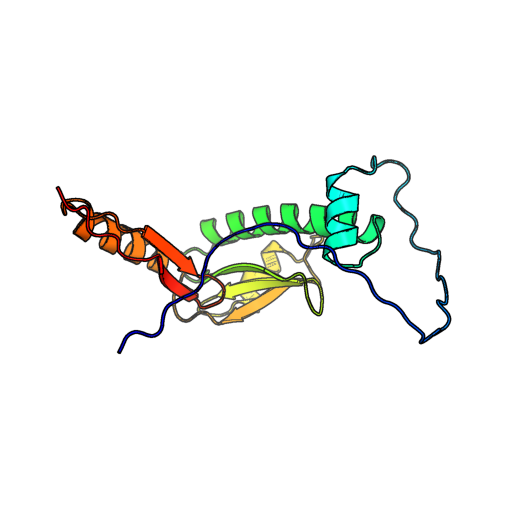ALA A 1 75 ? -1.704 5.124 5.449 1.00 97.25 75 ALA A N 1
ATOM 549 C CA . ALA A 1 75 ? -1.787 4.616 6.816 1.00 97.25 75 ALA A CA 1
ATOM 550 C C . ALA A 1 75 ? -1.583 5.713 7.875 1.00 97.25 75 ALA A C 1
ATOM 552 O O . ALA A 1 75 ? -2.149 5.607 8.964 1.00 97.25 75 ALA A O 1
ATOM 553 N N . ALA A 1 76 ? -0.786 6.743 7.579 1.00 97.31 76 ALA A N 1
ATOM 554 C CA . ALA A 1 76 ? -0.531 7.856 8.487 1.00 97.31 76 ALA A CA 1
ATOM 555 C C . ALA A 1 76 ? -1.642 8.917 8.441 1.00 97.31 76 ALA A C 1
ATOM 557 O O . ALA A 1 76 ? -2.129 9.339 9.491 1.00 97.31 76 ALA A O 1
ATOM 558 N N . ASP A 1 77 ? -2.046 9.318 7.238 1.00 97.94 77 ASP A N 1
ATOM 559 C CA . ASP A 1 77 ? -2.928 10.462 7.005 1.00 97.94 77 ASP A CA 1
ATOM 560 C C . ASP A 1 77 ? -4.414 10.062 7.076 1.00 97.94 77 ASP A C 1
ATOM 562 O O . ASP A 1 77 ? -5.238 10.811 7.599 1.00 97.94 77 ASP A O 1
ATOM 566 N N . GLU A 1 78 ? -4.747 8.836 6.652 1.00 97.88 78 GLU A N 1
ATOM 567 C CA . GLU A 1 78 ? -6.123 8.351 6.453 1.00 97.88 78 GLU A CA 1
ATOM 568 C C . GLU A 1 78 ? -6.460 7.138 7.345 1.00 97.88 78 GLU A C 1
ATOM 570 O O . GLU A 1 78 ? -7.304 6.295 7.026 1.00 97.88 78 GLU A O 1
ATOM 575 N N . ALA A 1 79 ? -5.814 7.036 8.512 1.00 96.69 79 ALA A N 1
ATOM 576 C CA . ALA A 1 79 ? -5.860 5.870 9.408 1.00 96.69 79 ALA A CA 1
ATOM 577 C C . ALA A 1 79 ? -7.270 5.425 9.855 1.00 96.69 79 ALA A C 1
ATOM 579 O O . ALA A 1 79 ? -7.463 4.276 10.273 1.00 96.69 79 ALA A O 1
ATOM 580 N N . ALA A 1 80 ? -8.241 6.342 9.827 1.00 97.00 80 ALA A N 1
ATOM 581 C CA . ALA A 1 80 ? -9.621 6.083 10.229 1.00 97.00 80 ALA A CA 1
ATOM 582 C C . ALA A 1 80 ? -10.410 5.284 9.183 1.00 97.00 80 ALA A C 1
ATOM 584 O O . ALA A 1 80 ? -11.327 4.552 9.556 1.00 97.00 80 ALA A O 1
ATOM 585 N N . THR A 1 81 ? -10.056 5.407 7.901 1.00 97.69 81 THR A N 1
ATOM 586 C CA . THR A 1 81 ? -10.806 4.812 6.786 1.00 97.69 81 THR A CA 1
ATOM 587 C C . THR A 1 81 ? -9.969 3.835 5.970 1.00 97.69 81 THR A C 1
ATOM 589 O O . THR A 1 81 ? -10.521 2.899 5.389 1.00 97.69 81 THR A O 1
ATOM 592 N N . PHE A 1 82 ? -8.643 3.992 5.950 1.00 98.31 82 PHE A N 1
ATOM 593 C CA . PHE A 1 82 ? -7.738 3.152 5.177 1.00 98.31 82 PHE A CA 1
ATOM 594 C C . PHE A 1 82 ? -7.782 1.688 5.640 1.00 98.31 82 PHE A C 1
ATOM 596 O O . PHE A 1 82 ? -7.533 1.357 6.798 1.00 98.31 82 PHE A O 1
ATOM 603 N N . GLY A 1 83 ? -8.108 0.793 4.710 1.00 97.50 83 GLY A N 1
ATOM 604 C CA . GLY A 1 83 ? -8.292 -0.649 4.892 1.00 97.50 83 GLY A CA 1
ATOM 605 C C . GLY A 1 83 ? -7.117 -1.505 4.410 1.00 97.50 83 GLY A C 1
ATOM 606 O O . GLY A 1 83 ? -7.230 -2.733 4.415 1.00 97.50 83 GLY A O 1
ATOM 607 N N . GLY A 1 84 ? -6.015 -0.873 3.996 1.00 97.31 84 GLY A N 1
ATOM 608 C CA . GLY A 1 84 ? -4.809 -1.522 3.485 1.00 97.31 84 GLY A CA 1
ATOM 609 C C . GLY A 1 84 ? -4.657 -1.432 1.967 1.00 97.31 84 GLY A C 1
ATOM 610 O O . GLY A 1 84 ? -5.600 -1.108 1.242 1.00 97.31 84 GLY A O 1
ATOM 611 N N . LEU A 1 85 ? -3.448 -1.730 1.496 1.00 97.88 85 LEU A N 1
ATOM 612 C CA . LEU A 1 85 ? -3.050 -1.652 0.093 1.00 97.88 85 LEU A CA 1
ATOM 613 C C . LEU A 1 85 ? -2.283 -2.912 -0.314 1.00 97.88 85 LEU A C 1
ATOM 615 O O . LEU A 1 85 ? -1.576 -3.505 0.500 1.00 97.88 85 LEU A O 1
ATOM 619 N N . TRP A 1 86 ? -2.416 -3.321 -1.575 1.00 97.75 86 TRP A N 1
ATOM 620 C CA . TRP A 1 86 ? -1.555 -4.341 -2.171 1.00 97.75 86 TRP A CA 1
ATOM 621 C C . TRP A 1 86 ? -1.278 -4.065 -3.648 1.00 97.75 86 TRP A C 1
ATOM 623 O O . TRP A 1 86 ? -2.043 -3.377 -4.329 1.00 97.75 86 TRP A O 1
ATOM 633 N N . VAL A 1 87 ? -0.202 -4.665 -4.156 1.00 97.06 87 VAL A N 1
ATOM 634 C CA . VAL A 1 87 ? 0.097 -4.713 -5.589 1.00 97.06 87 VAL A CA 1
ATOM 635 C C . VAL A 1 87 ? -0.481 -5.991 -6.174 1.00 97.06 87 VAL A C 1
ATOM 637 O O . VAL A 1 87 ? -0.270 -7.094 -5.671 1.00 97.06 87 VAL A O 1
ATOM 640 N N . GLN A 1 88 ? -1.250 -5.837 -7.238 1.00 96.25 88 GLN A N 1
ATOM 641 C CA . GLN A 1 88 ? -1.856 -6.927 -7.974 1.00 96.25 88 GLN A CA 1
ATOM 642 C C . GLN A 1 88 ? -1.136 -7.068 -9.312 1.00 96.25 88 GLN A C 1
ATOM 644 O O . GLN A 1 88 ? -1.243 -6.199 -10.171 1.00 96.25 88 GLN A O 1
ATOM 649 N N . HIS A 1 89 ? -0.420 -8.175 -9.492 1.00 94.94 89 HIS A N 1
ATOM 650 C CA . HIS A 1 89 ? 0.409 -8.401 -10.680 1.00 94.94 89 HIS A CA 1
ATOM 651 C C . HIS A 1 89 ? -0.383 -8.854 -11.916 1.00 94.94 89 HIS A C 1
ATOM 653 O O . HIS A 1 89 ? 0.036 -8.587 -13.041 1.00 94.94 89 HIS A O 1
ATOM 659 N N . GLU A 1 90 ? -1.524 -9.518 -11.702 1.00 92.94 90 GLU A N 1
ATOM 660 C CA . GLU A 1 90 ? -2.347 -10.149 -12.743 1.00 92.94 90 GLU A CA 1
ATOM 661 C C . GLU A 1 90 ? -3.863 -9.930 -12.515 1.00 92.94 90 GLU A C 1
ATOM 663 O O . GLU A 1 90 ? -4.294 -9.679 -11.380 1.00 92.94 90 GLU A O 1
ATOM 668 N N . PRO A 1 91 ? -4.721 -10.051 -13.551 1.00 92.06 91 PRO A N 1
ATOM 669 C CA . PRO A 1 91 ? -4.360 -10.187 -14.970 1.00 92.06 91 PRO A CA 1
ATOM 670 C C . PRO A 1 91 ? -3.698 -8.921 -15.531 1.00 92.06 91 PRO A C 1
ATOM 672 O O . PRO A 1 91 ? -2.816 -9.022 -16.374 1.00 92.06 91 PRO A O 1
ATOM 675 N N . ASP A 1 92 ? -4.047 -7.760 -14.979 1.00 93.06 92 ASP A N 1
ATOM 676 C CA . ASP A 1 92 ? -3.420 -6.474 -15.270 1.00 93.06 92 ASP A CA 1
ATOM 677 C C . ASP A 1 92 ? -2.729 -5.936 -14.015 1.00 93.06 92 ASP A C 1
ATOM 679 O O . ASP A 1 92 ? -3.287 -6.026 -12.911 1.00 93.06 92 ASP A O 1
ATOM 683 N N . PHE A 1 93 ? -1.538 -5.357 -14.198 1.00 96.06 93 PHE A N 1
ATOM 684 C CA . PHE A 1 93 ? -0.768 -4.750 -13.116 1.00 96.06 93 PHE A CA 1
ATOM 685 C C . PHE A 1 93 ? -1.483 -3.510 -12.577 1.00 96.06 93 PHE A C 1
ATOM 687 O O . PHE A 1 93 ? -1.705 -2.550 -13.315 1.00 96.06 93 PHE A O 1
ATOM 694 N N . ARG A 1 94 ? -1.819 -3.525 -11.288 1.00 97.75 94 ARG A N 1
ATOM 695 C CA . ARG A 1 94 ? -2.496 -2.418 -10.604 1.00 97.75 94 ARG A CA 1
ATOM 696 C C . ARG A 1 94 ? -2.166 -2.387 -9.123 1.00 97.75 94 ARG A C 1
ATOM 698 O O . ARG A 1 94 ? -1.816 -3.405 -8.528 1.00 97.75 94 ARG A O 1
ATOM 705 N N . VAL A 1 95 ? -2.334 -1.222 -8.524 1.00 98.06 95 VAL A N 1
ATOM 706 C CA . VAL A 1 95 ? -2.264 -1.022 -7.079 1.00 98.06 95 VAL A CA 1
ATOM 707 C C . VAL A 1 95 ? -3.691 -0.947 -6.564 1.00 98.06 95 VAL A C 1
ATOM 709 O O . VAL A 1 95 ? -4.499 -0.204 -7.105 1.00 98.06 95 VAL A O 1
ATOM 712 N N . VAL A 1 96 ? -4.037 -1.717 -5.542 1.00 98.19 96 VAL A N 1
ATOM 713 C CA . VAL A 1 96 ? -5.391 -1.698 -4.988 1.00 98.19 96 VAL A CA 1
ATOM 714 C C . VAL A 1 96 ? -5.343 -1.170 -3.568 1.00 98.19 96 VAL A C 1
ATOM 716 O O . VAL A 1 96 ? -4.677 -1.756 -2.718 1.00 98.19 96 VAL A O 1
ATOM 719 N N . ALA A 1 97 ? -6.072 -0.088 -3.310 1.00 98.19 97 ALA A N 1
ATOM 720 C CA . ALA A 1 97 ? -6.194 0.529 -1.995 1.00 98.19 97 ALA A CA 1
ATOM 721 C C . ALA A 1 97 ? -7.629 0.375 -1.486 1.00 98.19 97 ALA A C 1
ATOM 723 O O . ALA A 1 97 ? -8.588 0.692 -2.191 1.00 98.19 97 ALA A O 1
ATOM 724 N N . ARG A 1 98 ? -7.802 -0.135 -0.266 1.00 98.19 98 ARG A N 1
ATOM 725 C CA . ARG A 1 98 ? -9.121 -0.283 0.350 1.00 98.19 98 ARG A CA 1
ATOM 726 C C . ARG A 1 98 ? -9.427 0.866 1.300 1.00 98.19 98 ARG A C 1
ATOM 728 O O . ARG A 1 98 ? -8.557 1.275 2.057 1.00 98.19 98 ARG A O 1
ATOM 735 N N . PHE A 1 99 ? -10.683 1.301 1.323 1.00 98.56 99 PHE A N 1
ATOM 736 C CA . PHE A 1 99 ? -11.196 2.314 2.247 1.00 98.56 99 PHE A CA 1
ATOM 737 C C . PHE A 1 99 ? -12.596 1.953 2.734 1.00 98.56 99 PHE A C 1
ATOM 739 O O . PHE A 1 99 ? -13.383 1.375 1.983 1.00 98.56 99 PHE A O 1
ATOM 746 N N . THR A 1 100 ? -12.934 2.289 3.975 1.00 98.12 100 THR A N 1
ATOM 747 C CA . THR A 1 100 ? -14.289 2.078 4.512 1.00 98.12 100 THR A CA 1
ATOM 748 C C . THR A 1 100 ? -15.320 3.031 3.910 1.00 98.12 100 THR A C 1
ATOM 750 O O . THR A 1 100 ? -16.496 2.688 3.840 1.00 98.12 100 THR A O 1
ATOM 753 N N . GLU A 1 101 ? -14.881 4.201 3.444 1.00 96.44 101 GLU A N 1
ATOM 754 C CA . GLU A 1 101 ? -15.707 5.226 2.803 1.00 96.44 101 GLU A CA 1
ATOM 755 C C . GLU A 1 101 ? -14.865 6.090 1.851 1.00 96.44 101 GLU A C 1
ATOM 757 O O . GLU A 1 101 ? -13.647 6.147 1.991 1.00 96.44 101 GLU A O 1
ATOM 762 N N . ASP A 1 102 ? -15.517 6.686 0.846 1.00 96.19 102 ASP A N 1
ATOM 763 C CA . ASP A 1 102 ? -14.989 7.712 -0.075 1.00 96.19 102 ASP A CA 1
ATOM 764 C C . ASP A 1 102 ? -13.612 7.458 -0.731 1.00 96.19 102 ASP A C 1
ATOM 766 O O . ASP A 1 102 ? -12.953 8.384 -1.199 1.00 96.19 102 ASP A O 1
ATOM 770 N N . GLY A 1 103 ? -13.207 6.191 -0.870 1.00 96.44 103 GLY A N 1
ATOM 771 C CA . GLY A 1 103 ? -11.836 5.817 -1.235 1.00 96.44 103 GLY A CA 1
ATOM 772 C C . GLY A 1 103 ? -11.265 6.442 -2.513 1.00 96.44 103 GLY A C 1
ATOM 773 O O . GLY A 1 103 ? -10.088 6.786 -2.532 1.00 96.44 103 GLY A O 1
ATOM 774 N N . GLU A 1 104 ? -12.063 6.628 -3.571 1.00 96.75 104 GLU A N 1
ATOM 775 C CA . GLU A 1 104 ? -11.588 7.299 -4.795 1.00 96.75 104 GLU A CA 1
ATOM 776 C C . GLU A 1 104 ? -11.237 8.773 -4.555 1.00 96.75 104 GLU A C 1
ATOM 778 O O . GLU A 1 104 ? -10.234 9.260 -5.076 1.00 96.75 104 GLU A O 1
ATOM 783 N N . ALA A 1 105 ? -12.058 9.479 -3.773 1.00 97.62 105 ALA A N 1
ATOM 784 C CA . ALA A 1 105 ? -11.830 10.879 -3.438 1.00 97.62 105 ALA A CA 1
ATOM 785 C C . ALA A 1 105 ? -10.682 11.024 -2.434 1.00 97.62 105 ALA A C 1
ATOM 787 O O . ALA A 1 105 ? -9.889 11.952 -2.561 1.00 97.62 105 ALA A O 1
ATOM 788 N N . THR A 1 106 ? -10.565 10.087 -1.489 1.00 97.44 106 THR A N 1
ATOM 789 C CA . THR A 1 106 ? -9.489 10.054 -0.493 1.00 97.44 106 THR A CA 1
ATOM 790 C C . THR A 1 106 ? -8.131 9.769 -1.123 1.00 97.44 106 THR A C 1
ATOM 792 O O . THR A 1 106 ? -7.164 10.444 -0.803 1.00 97.44 106 THR A O 1
ATOM 795 N N . VAL A 1 107 ? -8.022 8.801 -2.042 1.00 97.56 107 VAL A N 1
ATOM 796 C CA . VAL A 1 107 ? -6.714 8.427 -2.608 1.00 97.56 107 VAL A CA 1
ATOM 797 C C . VAL A 1 107 ? -6.207 9.419 -3.655 1.00 97.56 107 VAL A C 1
ATOM 799 O O . VAL A 1 107 ? -4.997 9.549 -3.832 1.00 97.56 107 VAL A O 1
ATOM 802 N N . ARG A 1 108 ? -7.106 10.131 -4.353 1.00 97.44 108 ARG A N 1
ATOM 803 C CA . ARG A 1 108 ? -6.754 10.997 -5.492 1.00 97.44 108 ARG A CA 1
ATOM 804 C C . ARG A 1 108 ? -5.655 12.027 -5.170 1.00 97.44 108 ARG A C 1
ATOM 806 O O . ARG A 1 108 ? -4.686 12.045 -5.928 1.00 97.44 108 ARG A O 1
ATOM 813 N N . PRO A 1 109 ? -5.724 12.807 -4.073 1.00 97.50 109 PRO A N 1
ATOM 814 C CA . PRO A 1 109 ? -4.702 13.805 -3.747 1.00 97.50 109 PRO A CA 1
ATOM 815 C C . PRO A 1 109 ? -3.314 13.210 -3.473 1.00 97.50 109 PRO A C 1
ATOM 817 O O . PRO A 1 109 ? -2.314 13.906 -3.599 1.00 97.50 109 PRO A O 1
ATOM 820 N N . HIS A 1 110 ? -3.230 11.924 -3.111 1.00 96.94 110 HIS A N 1
ATOM 821 C CA . HIS A 1 110 ? -1.954 11.252 -2.846 1.00 96.94 110 HIS A CA 1
ATOM 822 C C . HIS A 1 110 ? -1.263 10.751 -4.123 1.00 96.94 110 HIS A C 1
ATOM 824 O O . HIS A 1 110 ? -0.090 10.386 -4.074 1.00 96.94 110 HIS A O 1
ATOM 830 N N . ILE A 1 111 ? -1.976 10.690 -5.255 1.00 96.94 111 ILE A N 1
ATOM 831 C CA . ILE A 1 111 ? -1.485 10.031 -6.477 1.00 96.94 111 ILE A CA 1
ATOM 832 C C . ILE A 1 111 ? -1.575 10.891 -7.738 1.00 96.94 111 ILE A C 1
ATOM 834 O O . ILE A 1 111 ? -0.993 10.505 -8.745 1.00 96.94 111 ILE A O 1
ATOM 838 N N . GLU A 1 112 ? -2.312 12.006 -7.721 1.00 93.00 112 GLU A N 1
ATOM 839 C CA . GLU A 1 112 ? -2.696 12.747 -8.934 1.00 93.00 112 GLU A CA 1
ATOM 840 C C . GLU A 1 112 ? -1.522 13.281 -9.767 1.00 93.00 112 GLU A C 1
ATOM 842 O O . GLU A 1 112 ? -1.613 13.285 -10.992 1.00 93.00 112 GLU A O 1
ATOM 847 N N . ASP A 1 113 ? -0.404 13.625 -9.129 1.00 91.94 113 ASP A N 1
ATOM 848 C CA . ASP A 1 113 ? 0.814 14.103 -9.799 1.00 91.94 113 ASP A CA 1
ATOM 849 C C . ASP A 1 113 ? 1.910 13.019 -9.908 1.00 91.94 113 ASP A C 1
ATOM 851 O O . ASP A 1 113 ? 3.066 13.312 -10.227 1.00 91.94 113 ASP A O 1
ATOM 855 N N . GLY A 1 114 ? 1.573 11.761 -9.604 1.00 94.06 114 GLY A N 1
ATOM 856 C CA . GLY A 1 114 ? 2.530 10.670 -9.430 1.00 94.06 114 GLY A CA 1
ATOM 857 C C . GLY A 1 114 ? 2.456 9.560 -10.487 1.00 94.06 114 GLY A C 1
ATOM 858 O O . GLY A 1 114 ? 1.494 9.456 -11.248 1.00 94.06 114 GLY A O 1
ATOM 859 N N . PRO A 1 115 ? 3.444 8.645 -10.496 1.00 95.56 115 PRO A N 1
ATOM 860 C CA . PRO A 1 115 ? 3.485 7.502 -11.418 1.00 95.56 115 PRO A CA 1
ATOM 861 C C . PRO A 1 115 ? 2.357 6.480 -11.183 1.00 95.56 115 PRO A C 1
ATOM 863 O O . PRO A 1 115 ? 2.134 5.597 -12.013 1.00 95.56 115 PRO A O 1
ATOM 866 N N . LEU A 1 116 ? 1.638 6.604 -10.063 1.00 97.19 116 LEU A N 1
ATOM 867 C CA . LEU A 1 116 ? 0.537 5.731 -9.665 1.00 97.19 116 LEU A CA 1
ATOM 868 C C . LEU A 1 116 ? -0.849 6.220 -10.128 1.00 97.19 116 LEU A C 1
ATOM 870 O O . LEU A 1 116 ? -1.815 5.467 -9.996 1.00 97.19 116 LEU A O 1
ATOM 874 N N . ALA A 1 117 ? -0.958 7.440 -10.674 1.00 96.06 117 ALA A N 1
ATOM 875 C CA . ALA A 1 117 ? -2.227 8.132 -10.94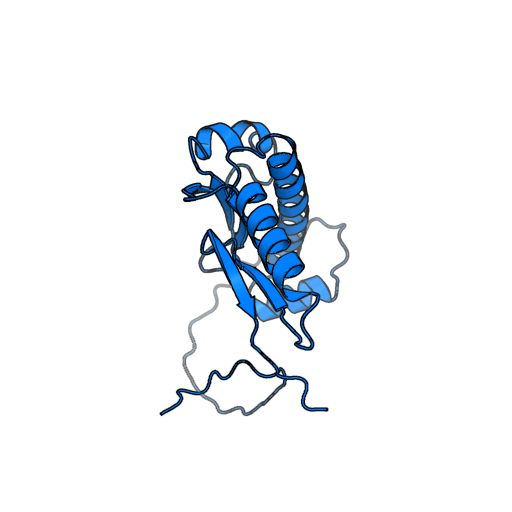6 1.00 96.06 117 ALA A CA 1
ATOM 876 C C . ALA A 1 117 ? -3.266 7.295 -11.720 1.00 96.06 117 ALA A C 1
ATOM 878 O O . ALA A 1 117 ? -4.466 7.381 -11.438 1.00 96.06 117 ALA A O 1
ATOM 879 N N . ASP A 1 118 ? -2.791 6.475 -12.662 1.00 95.81 118 ASP A N 1
ATOM 880 C CA . ASP A 1 118 ? -3.620 5.708 -13.601 1.00 95.81 118 ASP A CA 1
ATOM 881 C C . ASP A 1 118 ? -3.727 4.212 -13.271 1.00 95.81 118 ASP A C 1
ATOM 883 O O . ASP A 1 118 ? -4.427 3.475 -13.965 1.00 95.81 118 ASP A O 1
ATOM 887 N N . ILE A 1 119 ? -3.028 3.733 -12.238 1.00 97.00 119 ILE A N 1
ATOM 888 C CA . ILE A 1 119 ? -2.970 2.298 -11.908 1.00 97.00 119 ILE A CA 1
ATOM 889 C C . ILE A 1 119 ? -3.529 1.963 -10.527 1.00 97.00 119 ILE A C 1
ATOM 891 O O . ILE A 1 119 ? -3.558 0.789 -10.155 1.00 97.00 119 ILE A O 1
ATOM 895 N N . VAL A 1 120 ? -3.956 2.969 -9.762 1.00 98.06 120 VAL A N 1
ATOM 896 C CA . VAL A 1 120 ? -4.571 2.773 -8.448 1.00 98.06 120 VAL A CA 1
ATOM 897 C C . VAL A 1 120 ? -6.075 2.561 -8.588 1.00 98.06 120 VAL A C 1
ATOM 899 O O . VAL A 1 120 ? -6.800 3.397 -9.122 1.00 98.06 120 VAL A O 1
ATOM 902 N N . GLU A 1 121 ? -6.548 1.442 -8.053 1.00 97.88 121 GLU A N 1
ATOM 903 C CA . GLU A 1 121 ? -7.955 1.082 -7.929 1.00 97.88 121 GLU A CA 1
ATOM 904 C C . GLU A 1 121 ? -8.378 1.217 -6.459 1.00 97.88 121 GLU A C 1
ATOM 906 O O . GLU A 1 121 ? -7.869 0.506 -5.587 1.00 97.88 121 GLU A O 1
ATOM 911 N N . ALA A 1 122 ? -9.333 2.102 -6.171 1.00 97.75 122 ALA A N 1
ATOM 912 C CA . ALA A 1 122 ? -9.940 2.173 -4.847 1.00 97.75 122 ALA A CA 1
ATOM 913 C C . ALA A 1 122 ? -11.026 1.094 -4.694 1.00 97.75 122 ALA A C 1
ATOM 915 O O . ALA A 1 122 ? -11.870 0.904 -5.569 1.00 97.75 122 ALA A O 1
ATOM 916 N N . ARG A 1 123 ? -11.035 0.387 -3.561 1.00 97.75 123 ARG A N 1
ATOM 917 C CA . ARG A 1 123 ? -12.055 -0.617 -3.213 1.00 97.75 123 ARG A CA 1
ATOM 918 C C . ARG A 1 123 ? -12.637 -0.372 -1.831 1.00 97.75 123 ARG A C 1
ATOM 920 O O . ARG A 1 123 ? -11.997 0.205 -0.963 1.00 97.75 123 ARG A O 1
ATOM 927 N N . THR A 1 124 ? -13.832 -0.893 -1.585 1.00 97.50 124 THR A N 1
ATOM 928 C CA . THR A 1 124 ? -14.458 -0.801 -0.262 1.00 97.50 124 THR A CA 1
ATOM 929 C C . THR A 1 124 ? -13.850 -1.806 0.720 1.00 97.50 124 THR A C 1
ATOM 931 O O . THR A 1 124 ? -13.657 -2.975 0.383 1.00 97.50 124 THR A O 1
ATOM 934 N N . ALA A 1 125 ? -13.575 -1.376 1.945 1.00 96.44 125 ALA A N 1
ATOM 935 C CA . ALA A 1 125 ? -13.324 -2.215 3.111 1.00 96.44 125 ALA A CA 1
ATOM 936 C C . ALA A 1 125 ? -14.525 -2.171 4.062 1.00 96.44 125 ALA A C 1
ATOM 938 O O . ALA A 1 125 ? -15.280 -1.206 4.090 1.00 96.44 125 ALA A O 1
ATOM 939 N N . THR A 1 126 ? -14.684 -3.221 4.861 1.00 96.25 126 THR A N 1
ATOM 940 C CA . THR A 1 126 ? -15.675 -3.252 5.943 1.00 96.25 126 THR A CA 1
ATOM 941 C C . THR A 1 126 ? -15.126 -2.578 7.198 1.00 96.25 126 THR A C 1
ATOM 943 O O . THR A 1 126 ? -15.871 -1.942 7.935 1.00 96.25 126 THR A O 1
ATOM 946 N N . VAL A 1 127 ? -13.823 -2.729 7.449 1.00 96.12 127 VAL A N 1
ATOM 947 C CA . VAL A 1 127 ? -13.129 -2.193 8.624 1.00 96.12 127 VAL A CA 1
ATOM 948 C C . VAL A 1 127 ? -11.782 -1.586 8.237 1.00 96.12 127 VAL A C 1
ATOM 950 O O . VAL A 1 127 ? -11.120 -2.057 7.310 1.00 96.12 127 VAL A O 1
ATOM 953 N N . ALA A 1 128 ? -11.363 -0.553 8.966 1.00 96.81 128 ALA A N 1
ATOM 954 C CA . ALA A 1 128 ? -10.052 0.060 8.788 1.00 96.81 128 ALA A CA 1
ATOM 955 C C . ALA A 1 128 ? -8.923 -0.891 9.222 1.00 96.81 128 ALA A C 1
ATOM 957 O O . ALA A 1 128 ? -9.078 -1.691 10.152 1.00 96.81 128 ALA A O 1
ATOM 958 N N . LEU A 1 129 ? -7.760 -0.770 8.582 1.00 95.88 129 LEU A N 1
ATOM 959 C CA . LEU A 1 129 ? -6.566 -1.564 8.870 1.00 95.88 129 LEU A CA 1
ATOM 960 C C . LEU A 1 129 ? -6.115 -1.391 10.326 1.00 95.88 129 LEU A C 1
ATOM 962 O O . LEU A 1 129 ? -5.841 -2.374 11.008 1.00 95.88 129 LEU A O 1
ATOM 966 N N . SER A 1 130 ? -6.147 -0.161 10.836 1.00 95.50 130 SER A N 1
ATOM 967 C CA . SER A 1 130 ? -5.812 0.171 12.228 1.00 95.50 130 SER A CA 1
ATOM 968 C C . SER A 1 130 ? -6.676 -0.582 13.256 1.00 95.50 130 SER A C 1
ATOM 970 O O . SER A 1 130 ? -6.214 -0.947 14.346 1.00 95.50 130 SER A O 1
ATOM 972 N N . THR A 1 131 ? -7.934 -0.871 12.900 1.00 95.00 131 THR A N 1
AT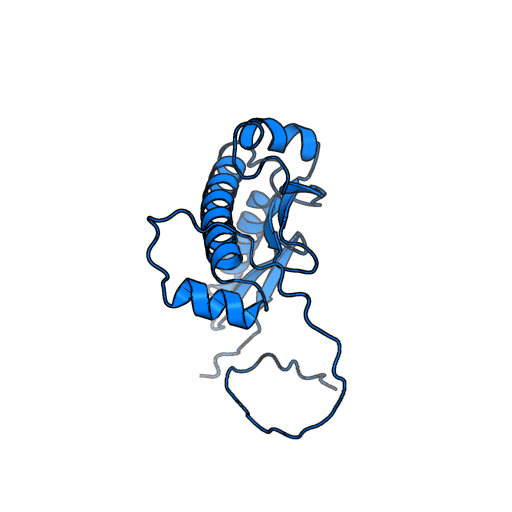OM 973 C CA . THR A 1 131 ? -8.845 -1.682 13.721 1.00 95.00 131 THR A CA 1
ATOM 974 C C . THR A 1 131 ? -8.432 -3.151 13.678 1.00 95.00 131 THR A C 1
ATOM 976 O O . THR A 1 131 ? -8.285 -3.766 14.733 1.00 95.00 131 THR A O 1
ATOM 979 N N . LEU A 1 132 ? -8.139 -3.692 12.489 1.00 92.75 132 LEU A N 1
ATOM 980 C CA . LEU A 1 132 ? -7.641 -5.066 12.331 1.00 92.75 132 LEU A CA 1
ATOM 981 C C . LEU A 1 132 ? -6.337 -5.304 13.106 1.00 92.75 132 LEU A C 1
ATOM 983 O O . LEU A 1 132 ? -6.193 -6.326 13.774 1.00 92.75 132 LEU A O 1
ATOM 987 N N . GLU A 1 133 ? -5.406 -4.352 13.080 1.00 92.94 133 GLU A N 1
ATOM 988 C CA . GLU A 1 133 ? -4.157 -4.407 13.852 1.00 92.94 133 GLU A CA 1
ATOM 989 C C . GLU A 1 133 ? -4.399 -4.402 15.362 1.00 92.94 133 GLU A C 1
ATOM 991 O O . GLU A 1 133 ? -3.717 -5.094 16.125 1.00 92.94 133 GLU A O 1
ATOM 996 N N . THR A 1 134 ? -5.381 -3.625 15.816 1.00 94.25 134 THR A N 1
ATOM 997 C CA . THR A 1 134 ? -5.771 -3.578 17.227 1.00 94.25 134 THR A CA 1
ATOM 998 C C . THR A 1 134 ? -6.410 -4.885 17.676 1.00 94.25 134 THR A C 1
ATOM 1000 O O . THR A 1 134 ? -6.037 -5.414 18.730 1.00 94.25 134 THR A O 1
ATOM 1003 N N . ASP A 1 135 ? -7.297 -5.449 16.863 1.00 90.31 135 ASP A N 1
ATOM 1004 C CA . ASP A 1 135 ? -7.940 -6.734 17.126 1.00 90.31 135 ASP A CA 1
ATOM 1005 C C . ASP A 1 135 ? -6.919 -7.877 17.140 1.00 90.31 135 ASP A C 1
ATOM 1007 O O . ASP A 1 135 ? -6.904 -8.684 18.073 1.00 90.31 135 ASP A O 1
ATOM 1011 N N . GLN A 1 136 ? -6.001 -7.905 16.169 1.00 88.50 136 GLN A N 1
ATOM 1012 C CA . GLN A 1 136 ? -4.912 -8.880 16.109 1.00 88.50 136 GLN A CA 1
ATOM 1013 C C . GLN A 1 136 ? -4.034 -8.808 17.365 1.00 88.50 136 GLN A C 1
ATOM 1015 O O . GLN A 1 136 ? -3.791 -9.824 18.021 1.00 88.50 136 GLN A O 1
ATOM 1020 N N . ARG A 1 137 ? -3.591 -7.605 17.749 1.00 89.94 137 ARG A N 1
ATOM 1021 C CA . ARG A 1 137 ? -2.767 -7.394 18.948 1.00 89.94 137 ARG A CA 1
ATOM 1022 C C . ARG A 1 137 ? -3.494 -7.832 20.216 1.00 89.94 137 ARG A C 1
ATOM 1024 O O . ARG A 1 137 ? -2.895 -8.467 21.082 1.00 89.94 137 ARG A O 1
ATOM 1031 N N . THR A 1 138 ? -4.786 -7.530 20.315 1.00 89.75 138 THR A N 1
ATOM 1032 C CA . THR A 1 138 ? -5.631 -7.930 21.447 1.00 89.75 138 THR A CA 1
ATOM 1033 C C . THR A 1 138 ? -5.752 -9.451 21.526 1.00 89.75 138 THR A C 1
ATOM 1035 O O . THR A 1 138 ? -5.541 -10.029 22.594 1.00 89.75 138 THR A O 1
ATOM 1038 N N . ALA A 1 139 ? -6.003 -10.115 20.395 1.00 86.50 139 ALA A N 1
ATOM 1039 C CA . ALA A 1 139 ? -6.073 -11.569 20.314 1.00 86.50 139 ALA A CA 1
ATOM 1040 C C . ALA A 1 139 ? -4.737 -12.234 20.689 1.00 86.50 139 ALA A C 1
ATOM 1042 O O . ALA A 1 139 ? -4.730 -13.194 21.460 1.00 86.50 139 ALA A O 1
ATOM 1043 N N . MET A 1 140 ? -3.607 -11.707 20.207 1.00 84.06 140 MET A N 1
ATOM 1044 C CA . MET A 1 140 ? -2.272 -12.220 20.542 1.00 84.06 140 MET A CA 1
ATOM 1045 C C . MET A 1 140 ? -1.916 -12.023 22.014 1.00 84.06 140 MET A C 1
ATOM 1047 O O . MET A 1 140 ? -1.408 -12.946 22.650 1.00 84.06 140 MET A O 1
ATOM 1051 N N . ASN A 1 141 ? -2.255 -10.873 22.595 1.00 87.38 141 ASN A N 1
ATOM 1052 C CA . ASN A 1 141 ? -2.044 -10.626 24.020 1.00 87.38 141 ASN A CA 1
ATOM 1053 C C . ASN A 1 141 ? -2.876 -11.562 24.909 1.00 87.38 141 ASN A C 1
ATOM 1055 O O . ASN A 1 141 ? -2.410 -11.965 25.971 1.00 87.38 141 ASN A O 1
ATOM 1059 N N . ALA A 1 142 ? -4.082 -11.944 24.480 1.00 85.88 142 ALA A N 1
ATOM 1060 C CA . ALA A 1 142 ? -4.927 -12.870 25.231 1.00 85.88 142 ALA A CA 1
ATOM 1061 C C . ALA A 1 142 ? -4.361 -14.303 25.286 1.00 85.88 142 ALA A C 1
ATOM 1063 O O . ALA A 1 142 ? -4.675 -15.048 26.215 1.00 85.88 142 ALA A O 1
ATOM 1064 N N . VAL A 1 143 ? -3.533 -14.697 24.310 1.00 84.50 143 VAL A N 1
ATOM 1065 C CA . VAL A 1 143 ? -2.983 -16.061 24.210 1.00 84.50 143 VAL A CA 1
ATOM 1066 C C . VAL A 1 143 ? -1.492 -16.161 24.539 1.00 84.50 143 VAL A C 1
ATOM 1068 O O . VAL A 1 143 ? -1.010 -17.272 24.734 1.00 84.50 143 VAL A O 1
ATOM 1071 N N . SER A 1 144 ? -0.766 -15.045 24.661 1.00 79.19 144 SER A N 1
ATOM 1072 C CA . SER A 1 144 ? 0.687 -15.027 24.920 1.00 79.19 144 SER A CA 1
ATOM 1073 C C . SER A 1 144 ? 1.099 -15.648 26.263 1.00 79.19 144 SER A C 1
ATOM 1075 O O . SER A 1 144 ? 2.243 -16.064 26.424 1.00 79.19 144 SER A O 1
ATOM 1077 N N . GLY A 1 145 ? 0.168 -15.744 27.219 1.00 75.94 145 GLY A N 1
ATOM 1078 C CA . GLY A 1 145 ? 0.363 -16.419 28.509 1.00 75.94 145 GLY A CA 1
ATOM 1079 C C . GLY A 1 145 ? 0.007 -17.909 28.514 1.00 75.94 145 GLY A C 1
ATOM 1080 O O . GLY A 1 145 ? 0.117 -18.558 29.555 1.00 75.94 145 GLY A O 1
ATOM 1081 N N . LEU A 1 146 ? -0.455 -18.456 27.389 1.00 79.94 146 LEU A N 1
ATOM 1082 C CA . LEU A 1 146 ? -0.775 -19.874 27.254 1.00 79.94 146 LEU A CA 1
ATOM 1083 C C . LEU A 1 146 ? 0.460 -20.632 26.758 1.00 79.94 146 LEU A C 1
ATOM 1085 O O . LEU A 1 146 ? 1.245 -20.115 25.971 1.00 79.94 146 LEU A O 1
ATOM 1089 N N . ASP A 1 147 ? 0.615 -21.886 27.186 1.00 75.69 147 ASP A N 1
ATOM 1090 C CA . ASP A 1 147 ? 1.699 -22.784 26.753 1.00 75.69 147 ASP A CA 1
ATOM 1091 C C . ASP A 1 147 ? 1.439 -23.308 25.328 1.00 75.69 147 ASP A C 1
ATOM 1093 O O . ASP A 1 147 ? 1.314 -24.502 25.061 1.00 75.69 147 ASP A O 1
ATOM 1097 N N . THR A 1 148 ? 1.161 -22.396 24.404 1.00 69.00 148 THR A N 1
ATOM 1098 C CA . THR A 1 148 ? 0.730 -22.711 23.049 1.00 69.00 148 THR A CA 1
ATOM 1099 C C . THR A 1 148 ? 1.257 -21.673 22.083 1.00 69.00 148 THR A C 1
ATOM 1101 O O . THR A 1 148 ? 1.125 -20.472 22.301 1.00 69.00 148 THR A O 1
ATOM 1104 N N . ARG A 1 149 ? 1.826 -22.149 20.974 1.00 66.88 149 ARG A N 1
ATOM 1105 C CA . ARG A 1 149 ? 2.269 -21.287 19.885 1.00 66.88 149 ARG A CA 1
ATOM 1106 C C . ARG A 1 149 ? 1.060 -20.944 19.015 1.00 66.88 149 ARG A C 1
ATOM 1108 O O . ARG A 1 149 ? 0.401 -21.841 18.485 1.00 66.88 149 ARG A O 1
ATOM 1115 N N . SER A 1 150 ? 0.757 -19.655 18.907 1.00 69.69 150 SER A N 1
ATOM 1116 C CA . SER A 1 150 ? -0.296 -19.127 18.041 1.00 69.69 150 SER A CA 1
ATOM 1117 C C . SER A 1 150 ? 0.296 -18.047 17.150 1.00 69.69 150 SER A C 1
ATOM 1119 O O . SER A 1 150 ? 0.975 -17.154 17.650 1.00 69.69 150 SER A O 1
ATOM 1121 N N . GLU A 1 151 ? 0.008 -18.120 15.856 1.00 74.06 151 GLU A N 1
ATOM 1122 C CA . GLU A 1 151 ? 0.379 -17.108 14.869 1.00 74.06 151 GLU A CA 1
ATOM 1123 C C . GLU A 1 151 ? -0.914 -16.501 14.302 1.00 74.06 151 GLU A C 1
ATOM 1125 O O . GLU A 1 151 ? -1.940 -17.176 14.166 1.00 74.06 151 GLU A O 1
ATOM 1130 N N . SER A 1 152 ? -0.912 -15.193 14.063 1.00 77.56 152 SER A N 1
ATOM 1131 C CA . SER A 1 152 ? -2.027 -14.490 13.424 1.00 77.56 152 SER A CA 1
ATOM 1132 C C . SER A 1 152 ? -1.482 -13.457 12.455 1.00 77.56 152 SER A C 1
ATOM 1134 O O . SER A 1 152 ? -0.448 -12.850 12.731 1.00 77.56 152 SER A O 1
ATOM 1136 N N . GLY A 1 153 ? -2.185 -13.249 11.347 1.00 76.88 153 GLY A N 1
ATOM 1137 C CA . GLY A 1 153 ? -1.843 -12.299 10.293 1.00 76.88 153 GLY A CA 1
ATOM 1138 C C . GLY A 1 153 ? -3.034 -11.412 9.945 1.00 76.88 153 GLY A C 1
ATOM 1139 O O . GLY A 1 153 ? -4.168 -11.703 10.327 1.00 76.88 153 GLY A O 1
ATOM 1140 N N . ILE A 1 154 ? -2.790 -10.332 9.211 1.00 80.56 154 ILE A N 1
ATOM 1141 C CA . ILE A 1 154 ? -3.853 -9.521 8.613 1.00 80.56 154 ILE A CA 1
ATOM 1142 C C . ILE A 1 154 ? -3.888 -9.831 7.126 1.00 80.56 154 ILE A C 1
ATOM 1144 O O . ILE A 1 154 ? -2.888 -9.686 6.427 1.00 80.56 154 ILE A O 1
ATOM 1148 N N . ASN A 1 155 ? -5.056 -10.229 6.641 1.00 83.81 155 ASN A N 1
ATOM 1149 C CA . ASN A 1 155 ? -5.305 -10.431 5.228 1.00 83.81 155 ASN A CA 1
ATOM 1150 C C . ASN A 1 155 ? -5.992 -9.178 4.674 1.00 83.81 155 ASN A C 1
ATOM 1152 O O . ASN A 1 155 ? -7.202 -8.991 4.818 1.00 83.81 155 ASN A O 1
ATOM 1156 N N . VAL A 1 156 ? -5.196 -8.299 4.061 1.00 81.69 156 VAL A N 1
ATOM 1157 C CA . VAL A 1 156 ? -5.667 -7.035 3.466 1.00 81.69 156 VAL A CA 1
ATOM 1158 C C . VAL A 1 156 ? -6.561 -7.262 2.241 1.00 81.69 156 VAL A C 1
ATOM 1160 O O . VAL A 1 156 ? -7.483 -6.484 1.992 1.00 81.69 156 VAL A O 1
ATOM 1163 N N . PHE A 1 157 ? -6.365 -8.370 1.517 1.00 85.56 157 PHE A N 1
ATOM 1164 C CA . PHE A 1 157 ? -7.193 -8.738 0.366 1.00 85.56 157 PHE A CA 1
ATOM 1165 C C . PHE A 1 157 ? -8.630 -9.026 0.785 1.00 85.56 157 PHE A C 1
ATOM 1167 O O . PHE A 1 157 ? -9.569 -8.615 0.102 1.00 85.56 157 PHE A O 1
ATOM 1174 N N . GLU A 1 158 ? -8.801 -9.705 1.916 1.00 84.31 158 GLU A N 1
ATOM 1175 C CA . GLU A 1 158 ? -10.100 -10.103 2.451 1.00 84.31 158 GLU A CA 1
ATOM 1176 C C . GLU A 1 158 ? -10.574 -9.239 3.628 1.00 84.31 158 GLU A C 1
ATOM 1178 O O . GLU A 1 158 ? -11.640 -9.500 4.183 1.00 84.31 158 GLU A O 1
ATOM 1183 N N . ASN A 1 159 ? -9.807 -8.199 3.975 1.00 93.31 159 ASN A N 1
ATOM 1184 C CA . ASN A 1 159 ? -10.087 -7.221 5.026 1.00 93.31 159 ASN A CA 1
ATOM 1185 C C . ASN A 1 159 ? -10.446 -7.869 6.381 1.00 93.31 159 ASN A C 1
ATOM 1187 O O . ASN A 1 159 ? -11.451 -7.528 7.005 1.00 93.31 159 ASN A O 1
ATOM 1191 N N . ARG A 1 160 ? -9.629 -8.832 6.833 1.00 87.56 160 ARG A N 1
ATOM 1192 C CA . ARG A 1 160 ? -9.833 -9.539 8.111 1.00 87.56 160 ARG A CA 1
ATOM 1193 C C . ARG A 1 160 ? -8.531 -9.984 8.774 1.00 87.56 160 ARG A C 1
ATOM 1195 O O . ARG A 1 160 ? -7.514 -10.165 8.110 1.00 87.56 160 ARG A O 1
ATOM 1202 N N . VAL A 1 161 ? -8.594 -10.234 10.081 1.00 81.50 161 VAL A N 1
ATOM 1203 C CA . VAL A 1 161 ? -7.546 -10.960 10.812 1.00 81.50 161 VAL A CA 1
ATOM 1204 C C . VAL A 1 161 ? -7.694 -12.457 10.545 1.00 81.50 161 VAL A C 1
ATOM 1206 O O . VAL A 1 161 ? -8.791 -13.012 10.639 1.00 81.50 161 VAL A O 1
ATOM 1209 N N . GLU A 1 162 ? -6.584 -13.118 10.245 1.00 85.06 162 GLU A N 1
ATOM 1210 C CA . GLU A 1 162 ? -6.498 -14.560 10.050 1.00 85.06 162 GLU A CA 1
ATOM 1211 C C . GLU A 1 162 ? -5.597 -15.200 11.096 1.00 85.06 162 GLU A C 1
ATOM 1213 O O . GLU A 1 162 ? -4.745 -14.559 11.715 1.00 85.06 162 GLU A O 1
ATOM 1218 N N . ARG A 1 163 ? -5.803 -16.496 11.313 1.00 73.25 163 ARG A N 1
ATOM 1219 C CA . ARG A 1 163 ? -5.031 -17.275 12.271 1.00 73.25 163 ARG A CA 1
ATOM 1220 C C . ARG A 1 163 ? -4.265 -18.365 11.540 1.00 73.25 163 ARG A C 1
ATOM 1222 O O . ARG A 1 163 ? -4.880 -19.274 10.981 1.00 73.25 163 ARG A O 1
ATOM 1229 N N . ASP A 1 164 ? -2.945 -18.313 11.635 1.00 65.12 164 ASP A N 1
ATOM 1230 C CA . ASP A 1 164 ? -2.058 -19.310 11.050 1.00 65.12 164 ASP A CA 1
ATOM 1231 C C . ASP A 1 164 ? -1.828 -20.446 12.046 1.00 65.12 164 ASP A C 1
ATOM 1233 O O . ASP A 1 164 ? -0.998 -20.388 12.948 1.00 65.12 164 ASP A O 1
ATOM 1237 N N . GLY A 1 165 ? -2.624 -21.506 11.891 1.00 58.25 165 GLY A N 1
ATOM 1238 C CA . GLY A 1 165 ? -2.414 -22.787 12.564 1.00 58.25 165 GLY A CA 1
ATOM 1239 C C . GLY A 1 165 ? -2.496 -22.772 14.100 1.00 58.25 165 GLY A C 1
ATOM 1240 O O . GLY A 1 165 ? -2.677 -21.763 14.776 1.00 58.25 165 GLY A O 1
ATOM 1241 N N . PHE A 1 166 ? -2.447 -23.964 14.690 1.00 49.97 166 PHE A N 1
ATOM 1242 C CA . PHE A 1 166 ? -2.418 -24.168 16.139 1.00 49.97 166 PHE A CA 1
ATOM 1243 C C . PHE A 1 166 ? -1.541 -25.375 16.421 1.00 49.97 166 PHE A C 1
ATOM 1245 O O . PHE A 1 166 ? -1.904 -26.491 16.048 1.00 49.97 166 PHE A O 1
ATOM 1252 N N . LEU A 1 167 ? -0.398 -25.164 17.067 1.00 49.47 167 LEU A N 1
ATOM 1253 C CA . LEU A 1 167 ? 0.466 -26.253 17.506 1.00 49.47 167 LEU A CA 1
ATOM 1254 C C . LEU A 1 167 ? 0.476 -26.271 19.029 1.00 49.47 167 LEU A C 1
ATOM 1256 O O . LEU A 1 167 ? 0.962 -25.343 19.677 1.00 49.47 167 LEU A O 1
ATOM 1260 N N . ARG A 1 168 ? -0.091 -27.340 19.595 1.00 47.41 168 ARG A N 1
ATOM 1261 C CA . ARG A 1 168 ? 0.019 -27.634 21.023 1.00 47.41 168 ARG A CA 1
ATOM 1262 C C . ARG A 1 168 ? 1.486 -27.958 21.313 1.00 47.41 168 ARG A C 1
ATOM 1264 O O . ARG A 1 168 ? 2.067 -28.790 20.620 1.00 47.41 168 ARG A O 1
ATOM 1271 N N . LEU A 1 169 ? 2.084 -27.281 22.288 1.00 51.38 169 LEU A N 1
ATOM 1272 C CA . LEU A 1 169 ? 3.406 -27.645 22.785 1.00 51.38 169 LEU A CA 1
ATOM 1273 C C . LEU A 1 169 ? 3.194 -28.764 23.805 1.00 51.38 169 LEU A C 1
ATOM 1275 O O . LEU A 1 169 ? 2.861 -28.507 24.958 1.00 51.38 169 LEU A O 1
ATOM 1279 N N . ASP A 1 170 ? 3.288 -30.011 23.354 1.00 53.34 170 ASP A N 1
ATOM 1280 C CA . ASP A 1 170 ? 3.308 -31.144 24.273 1.00 53.34 170 ASP A CA 1
ATOM 1281 C C . ASP A 1 170 ? 4.669 -31.133 25.002 1.00 53.34 170 ASP A C 1
ATOM 1283 O O . ASP A 1 170 ? 5.721 -31.130 24.356 1.00 53.34 170 ASP A O 1
ATOM 1287 N N . LYS A 1 171 ? 4.634 -31.038 26.338 1.00 48.19 171 LYS A N 1
ATOM 1288 C CA . LYS A 1 171 ? 5.799 -31.123 27.237 1.00 48.19 171 LYS A CA 1
ATOM 1289 C C . LYS A 1 171 ? 6.162 -32.566 27.559 1.00 48.19 171 LYS A C 1
ATOM 1291 O O . LYS A 1 171 ? 5.224 -33.367 27.769 1.00 48.19 171 LYS A O 1
#